Protein AF-A0A356TPD3-F1 (afdb_monomer)

Secondary structure (DSSP, 8-state):
-HHHHHHHHH-S-HHHHHHHHHHHHHHHHHHHHTTTTSSGGGSPPTTHHHHHHHHHHHHHTSSS------HHHHHHHHHHHHHHHHTT-HHHHHHHHH-TTS-HHHHHHHHHHHHHHHHHHHHHTTS--

pLDDT: mean 84.89, std 12.11, range [31.95, 96.0]

Sequence (129 aa):
ASLGRLSRTFGRSAAVSELEAEIESALGRFVEAEQLGRDPRHAPAEGEVTLASRYLAAELMREALRFTTSAEAVELKDALWHDLEKKNARRLLEDELKSADVDLVDRLSLARAWIEAFLSRGSDSMAGP

Radius of gyration: 18.64 Å; Cα contacts (8 Å, |Δi|>4): 61; chains: 1; bounding box: 34×33×55 Å

Structure (mmCIF, N/CA/C/O backbone):
data_AF-A0A356TPD3-F1
#
_entry.id   AF-A0A356TPD3-F1
#
loop_
_atom_site.group_PDB
_atom_site.id
_atom_site.type_symbol
_atom_site.label_atom_id
_atom_site.label_alt_id
_atom_site.label_comp_id
_atom_site.label_asym_id
_atom_site.label_entity_id
_atom_site.label_seq_id
_atom_site.pdbx_PDB_ins_code
_atom_site.Cartn_x
_atom_site.Cartn_y
_atom_site.Cartn_z
_atom_site.occupancy
_atom_site.B_iso_or_equiv
_atom_site.auth_seq_id
_atom_site.auth_comp_id
_atom_site.auth_asym_id
_atom_site.auth_atom_id
_atom_site.pdbx_PDB_model_num
ATOM 1 N N . ALA A 1 1 ? -2.127 -10.978 12.226 1.00 55.50 1 ALA A N 1
ATOM 2 C CA . ALA A 1 1 ? -2.567 -12.373 12.490 1.00 55.50 1 ALA A CA 1
ATOM 3 C C . ALA A 1 1 ? -3.519 -12.520 13.692 1.00 55.50 1 ALA A C 1
ATOM 5 O O . ALA A 1 1 ? -4.554 -13.159 13.535 1.00 55.50 1 ALA A O 1
ATOM 6 N N . SER A 1 2 ? -3.226 -11.962 14.880 1.00 74.12 2 SER A N 1
ATOM 7 C CA . SER A 1 2 ? -4.117 -12.108 16.054 1.00 74.12 2 SER A CA 1
ATOM 8 C C . SER A 1 2 ? -5.411 -11.292 15.943 1.00 74.12 2 SER A C 1
ATOM 10 O O . SER A 1 2 ? -6.478 -11.851 16.165 1.00 74.12 2 SER A O 1
ATOM 12 N N . LEU A 1 3 ? -5.337 -10.023 15.519 1.00 79.25 3 LEU A N 1
ATOM 13 C CA . LEU A 1 3 ? -6.503 -9.132 15.387 1.00 79.25 3 LEU A CA 1
ATOM 14 C C . LEU A 1 3 ? -7.556 -9.660 14.408 1.00 79.25 3 LEU A C 1
ATOM 16 O O . LEU A 1 3 ? -8.740 -9.670 14.724 1.00 79.25 3 LEU A O 1
ATOM 20 N N . GLY A 1 4 ? -7.130 -10.193 13.261 1.00 81.94 4 GLY A N 1
ATOM 21 C CA . GLY A 1 4 ? -8.053 -10.793 12.298 1.00 81.94 4 GLY A CA 1
ATOM 22 C C . GLY A 1 4 ? -8.760 -12.043 12.820 1.00 81.94 4 GLY A C 1
ATOM 23 O O . GLY A 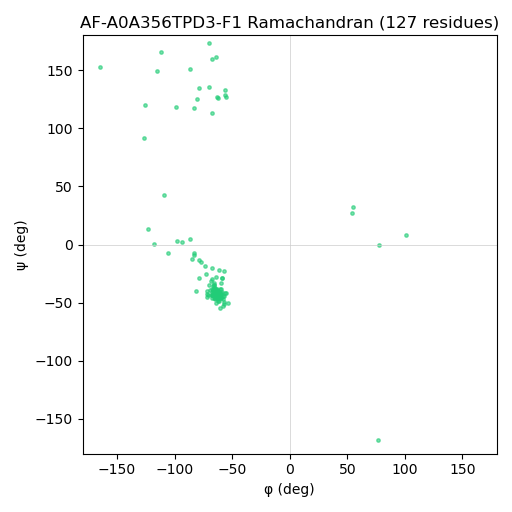1 4 ? -9.947 -12.225 12.563 1.00 81.94 4 GLY A O 1
ATOM 24 N N . ARG A 1 5 ? -8.067 -12.891 13.592 1.00 81.06 5 ARG A N 1
ATOM 25 C CA . ARG A 1 5 ? -8.702 -14.035 14.269 1.00 81.06 5 ARG A CA 1
ATOM 26 C C . ARG A 1 5 ? -9.644 -13.575 15.381 1.00 81.06 5 ARG A C 1
ATOM 28 O O . ARG A 1 5 ? -10.758 -14.072 15.453 1.00 81.06 5 ARG A O 1
ATOM 35 N N . LEU A 1 6 ? -9.228 -12.597 16.185 1.00 81.56 6 LEU A N 1
ATOM 36 C CA . LEU A 1 6 ? -10.037 -12.008 17.254 1.00 81.56 6 LEU A CA 1
ATOM 37 C C . LEU A 1 6 ? -11.348 -11.424 16.706 1.00 81.56 6 LEU A C 1
ATOM 39 O O . LEU A 1 6 ? -12.416 -11.732 17.226 1.00 81.56 6 LEU A O 1
ATOM 43 N N . SER A 1 7 ? -11.263 -10.653 15.619 1.00 84.50 7 SER A N 1
ATOM 44 C CA . SER A 1 7 ? -12.414 -10.034 14.957 1.00 84.50 7 SER A CA 1
ATOM 45 C C . SER A 1 7 ? -13.381 -11.071 14.372 1.00 84.50 7 SER A C 1
ATOM 47 O O . SER A 1 7 ? -14.594 -10.938 14.506 1.00 84.50 7 SER A O 1
ATOM 49 N N . ARG A 1 8 ? -12.870 -12.170 13.794 1.00 82.38 8 ARG A N 1
ATOM 50 C CA . ARG A 1 8 ? -13.720 -13.277 13.314 1.00 82.38 8 ARG A CA 1
ATOM 51 C C . ARG A 1 8 ? -14.451 -14.006 14.442 1.00 82.38 8 ARG A C 1
ATOM 53 O O . ARG A 1 8 ? -15.574 -14.449 14.231 1.00 82.38 8 ARG A O 1
ATOM 60 N N . THR A 1 9 ? -13.824 -14.143 15.608 1.00 83.06 9 THR A N 1
ATOM 61 C CA . THR A 1 9 ? -14.402 -14.879 16.743 1.00 83.06 9 THR A CA 1
ATOM 62 C C . THR A 1 9 ? -15.395 -14.041 17.548 1.00 83.06 9 THR A C 1
ATOM 64 O O . THR A 1 9 ? -16.419 -14.566 17.973 1.00 83.06 9 THR A O 1
ATOM 67 N N . PHE A 1 10 ? -15.111 -12.755 17.768 1.00 84.00 10 PHE A N 1
ATOM 68 C CA . PHE A 1 10 ? -15.876 -11.903 18.691 1.00 84.00 10 PHE A CA 1
ATOM 69 C C . PHE A 1 10 ? -16.558 -10.704 18.019 1.00 84.00 10 PHE A C 1
ATOM 71 O O . PHE A 1 10 ? -17.224 -9.919 18.691 1.00 84.00 10 PHE A O 1
ATOM 78 N N . GLY A 1 11 ? -16.412 -10.555 16.702 1.00 82.31 11 GLY A N 1
ATOM 79 C CA . GLY A 1 11 ? -16.857 -9.372 15.978 1.00 82.31 11 GLY A CA 1
ATOM 80 C C . GLY A 1 11 ? -15.915 -8.180 16.163 1.00 82.31 11 GLY A C 1
ATOM 81 O O . GLY A 1 11 ? -14.788 -8.297 16.650 1.00 82.31 11 GLY A O 1
ATOM 82 N N . ARG A 1 12 ? -16.381 -7.003 15.740 1.00 81.31 12 ARG A N 1
ATOM 83 C CA . ARG A 1 12 ? -15.602 -5.759 15.775 1.00 81.31 12 ARG A CA 1
ATOM 84 C C . ARG A 1 12 ? -15.232 -5.390 17.218 1.00 81.31 12 ARG A C 1
ATOM 86 O O . ARG A 1 12 ? -16.109 -5.258 18.066 1.00 81.31 12 ARG A O 1
ATOM 93 N N . SER A 1 13 ? -13.941 -5.184 17.475 1.00 87.44 13 SER A N 1
ATOM 94 C CA . SER A 1 13 ? -13.402 -4.801 18.786 1.00 87.44 13 SER A CA 1
ATOM 95 C C . SER A 1 13 ? -12.849 -3.372 18.783 1.00 87.44 13 SER A C 1
ATOM 97 O O . SER A 1 13 ? -12.615 -2.793 17.722 1.00 87.44 13 SER A O 1
ATOM 99 N N . ALA A 1 14 ? -12.600 -2.809 19.972 1.00 88.75 14 ALA A N 1
ATOM 100 C CA . ALA A 1 14 ? -11.963 -1.495 20.117 1.00 88.75 14 ALA A CA 1
ATOM 101 C C . ALA A 1 14 ? -10.609 -1.426 19.389 1.00 88.75 14 ALA A C 1
ATOM 103 O O . ALA A 1 14 ? -10.367 -0.481 18.650 1.00 88.75 14 ALA A O 1
ATOM 104 N N . ALA A 1 15 ? -9.802 -2.486 19.479 1.00 88.38 15 ALA A N 1
ATOM 105 C CA . ALA A 1 15 ? -8.510 -2.569 18.802 1.00 88.38 15 ALA A CA 1
ATOM 106 C C . ALA A 1 15 ? -8.617 -2.548 17.261 1.00 88.38 15 ALA A C 1
ATOM 108 O O . ALA A 1 15 ? -7.701 -2.092 16.585 1.00 88.38 15 ALA A O 1
ATOM 109 N N . VAL A 1 16 ? -9.732 -3.023 16.685 1.00 89.12 16 VAL A N 1
ATOM 110 C CA . VAL A 1 16 ? -9.986 -2.883 15.238 1.00 89.12 16 VAL A CA 1
ATOM 111 C C . VAL A 1 16 ? -10.307 -1.431 14.893 1.00 89.12 16 VAL A C 1
ATOM 113 O O . VAL A 1 16 ? -9.790 -0.924 13.906 1.00 89.12 16 VAL A O 1
ATOM 116 N N . SER A 1 17 ? -11.118 -0.749 15.706 1.00 90.50 17 SER A N 1
ATOM 117 C CA . SER A 1 17 ? -11.411 0.676 15.500 1.00 90.50 17 SER A CA 1
ATOM 118 C C . SER A 1 17 ? -10.164 1.556 15.664 1.00 90.50 17 SER A C 1
ATOM 120 O O . SER A 1 17 ? -9.995 2.501 14.904 1.00 90.50 17 SER A O 1
ATOM 122 N N . GLU A 1 18 ? -9.282 1.240 16.616 1.00 92.44 18 GLU A N 1
ATOM 123 C CA . GLU A 1 18 ? -7.997 1.932 16.795 1.00 92.44 18 GLU A CA 1
ATOM 124 C C . GLU A 1 18 ? -7.088 1.753 15.574 1.00 92.44 18 GLU A C 1
ATOM 126 O O . GLU A 1 18 ? -6.558 2.736 15.063 1.00 92.44 18 GLU A O 1
ATOM 131 N N . LEU A 1 19 ? -6.979 0.525 15.052 1.00 90.38 19 LEU A N 1
ATOM 132 C CA . LEU A 1 19 ? -6.224 0.249 13.828 1.00 90.38 19 LEU A CA 1
ATOM 133 C C . LEU A 1 19 ? -6.802 0.994 12.613 1.00 90.38 19 LEU A C 1
ATOM 135 O O . LEU A 1 19 ? -6.052 1.562 11.827 1.00 90.38 19 LEU A O 1
ATOM 139 N N . GLU A 1 20 ? -8.128 1.001 12.448 1.00 93.38 20 GLU A N 1
ATOM 140 C CA . GLU A 1 20 ? -8.789 1.750 11.371 1.00 93.38 20 GLU A CA 1
ATOM 141 C C . GLU A 1 20 ? -8.481 3.254 11.461 1.00 93.38 20 GLU A C 1
ATOM 143 O O . GLU A 1 20 ? -8.173 3.8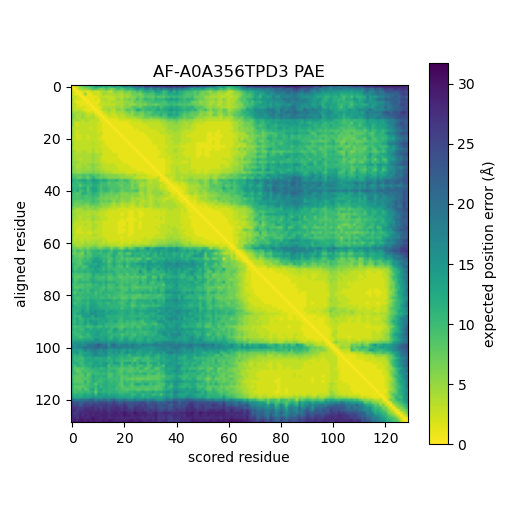64 10.439 1.00 93.38 20 GLU A O 1
ATOM 148 N N . ALA A 1 21 ? -8.496 3.836 12.665 1.00 94.38 21 ALA A N 1
ATOM 149 C CA . ALA A 1 21 ? -8.190 5.252 12.883 1.00 94.38 21 ALA A CA 1
ATOM 150 C C . ALA A 1 21 ? -6.707 5.589 12.639 1.00 94.38 21 ALA A C 1
ATOM 152 O O . ALA A 1 21 ? -6.392 6.627 12.052 1.00 94.38 21 ALA A O 1
ATOM 153 N N . GLU A 1 22 ? -5.786 4.713 13.052 1.00 95.44 22 GLU A N 1
ATOM 154 C CA . GLU A 1 22 ? -4.356 4.862 12.762 1.00 95.44 22 GLU A CA 1
ATOM 155 C C . GLU A 1 22 ? -4.100 4.845 11.249 1.00 95.44 22 GLU A C 1
ATOM 157 O O . GLU A 1 22 ? -3.399 5.713 10.718 1.00 95.44 22 GLU A O 1
ATOM 162 N N . ILE A 1 23 ? -4.727 3.899 10.545 1.00 95.44 23 ILE A N 1
ATOM 163 C CA . ILE A 1 23 ? -4.639 3.790 9.089 1.00 95.44 23 ILE A CA 1
ATOM 164 C C . ILE A 1 23 ? -5.267 5.006 8.408 1.00 95.44 23 ILE A C 1
ATOM 166 O O . ILE A 1 23 ? -4.688 5.520 7.458 1.00 95.44 23 ILE A O 1
ATOM 170 N N . GLU A 1 24 ? -6.422 5.483 8.868 1.00 95.69 24 GLU A N 1
ATOM 171 C CA . GLU A 1 24 ? -7.077 6.671 8.313 1.00 95.69 24 GLU A CA 1
ATOM 172 C C . GLU A 1 24 ? -6.182 7.910 8.420 1.00 95.69 24 GLU A C 1
ATOM 174 O O . GLU A 1 24 ? -5.990 8.619 7.434 1.00 95.69 24 GLU A O 1
ATOM 179 N N . SER A 1 25 ? -5.549 8.115 9.578 1.00 95.75 25 SER A N 1
ATOM 180 C CA . SER A 1 25 ? -4.573 9.190 9.788 1.00 95.75 25 SER A CA 1
ATOM 181 C C . SER A 1 25 ? -3.343 9.050 8.881 1.00 95.75 25 SER A C 1
ATOM 183 O O . SER A 1 25 ? -2.856 10.029 8.307 1.00 95.75 25 SER A O 1
ATOM 185 N N . ALA A 1 26 ? -2.826 7.830 8.709 1.00 94.44 26 ALA A N 1
ATOM 186 C CA . ALA A 1 26 ? -1.713 7.569 7.800 1.00 94.44 26 ALA A CA 1
ATOM 187 C C . ALA A 1 26 ? -2.094 7.799 6.325 1.00 94.44 26 ALA A C 1
ATOM 189 O O . ALA A 1 26 ? -1.333 8.437 5.597 1.00 94.44 26 ALA A O 1
ATOM 190 N N . LEU A 1 27 ? -3.273 7.339 5.900 1.00 92.06 27 LEU A N 1
ATOM 191 C CA . LEU A 1 27 ? -3.789 7.525 4.543 1.00 92.06 27 LEU A CA 1
ATOM 192 C C . LEU A 1 27 ? -4.066 8.996 4.236 1.00 92.06 27 LEU A C 1
ATOM 194 O O . LEU A 1 27 ? -3.709 9.446 3.154 1.00 92.06 27 LEU A O 1
ATOM 198 N N . GLY A 1 28 ? -4.630 9.755 5.179 1.00 92.06 28 GLY A N 1
ATOM 199 C CA . GLY A 1 28 ? -4.826 11.198 5.018 1.00 92.06 28 GLY A CA 1
ATOM 200 C C . GLY A 1 28 ? -3.507 11.921 4.740 1.00 92.06 28 GLY A C 1
ATOM 201 O O . GLY A 1 28 ? -3.382 12.620 3.737 1.00 92.06 28 GLY A O 1
ATOM 202 N N . ARG A 1 29 ? -2.475 11.651 5.552 1.00 93.12 29 ARG A N 1
ATOM 203 C CA . ARG A 1 29 ? -1.126 12.205 5.330 1.00 93.12 29 ARG A CA 1
ATOM 204 C C . ARG A 1 29 ? -0.523 11.782 3.991 1.00 93.12 29 ARG A C 1
ATOM 206 O O . ARG A 1 29 ? 0.152 12.581 3.351 1.00 93.12 29 ARG A O 1
ATOM 213 N N . PHE A 1 30 ? -0.747 10.539 3.566 1.00 89.56 30 PHE A N 1
ATOM 214 C CA . PHE A 1 30 ? -0.269 10.040 2.276 1.00 89.56 30 PHE A CA 1
ATOM 215 C C . PHE A 1 30 ? -0.945 10.748 1.093 1.00 89.56 30 PHE A C 1
ATOM 217 O O . PHE A 1 30 ? -0.258 11.190 0.176 1.00 89.56 30 PHE A O 1
ATOM 224 N N . VAL A 1 31 ? -2.272 10.900 1.135 1.00 88.94 31 VAL A N 1
ATOM 225 C CA . VAL A 1 31 ? -3.054 11.619 0.116 1.00 88.94 31 VAL A CA 1
ATOM 226 C C . VAL A 1 31 ? -2.552 13.054 -0.039 1.00 88.94 31 VAL A C 1
ATOM 228 O O . VAL A 1 31 ? -2.340 13.509 -1.163 1.00 88.94 31 VAL A O 1
ATOM 231 N N . GLU A 1 32 ? -2.292 13.741 1.074 1.00 88.69 32 GLU A N 1
ATOM 232 C CA . GLU A 1 32 ? -1.721 15.091 1.074 1.00 88.69 32 GLU A CA 1
ATOM 233 C C . GLU A 1 32 ? -0.302 15.124 0.488 1.00 88.69 32 GLU A C 1
ATOM 235 O O . GLU A 1 32 ? -0.018 15.929 -0.402 1.00 88.69 32 GLU A O 1
ATOM 240 N N . ALA A 1 33 ? 0.586 14.242 0.959 1.00 87.88 33 ALA A N 1
ATOM 241 C CA . ALA A 1 33 ? 1.992 14.216 0.556 1.00 87.88 33 ALA A CA 1
ATOM 242 C C . ALA A 1 33 ? 2.174 13.91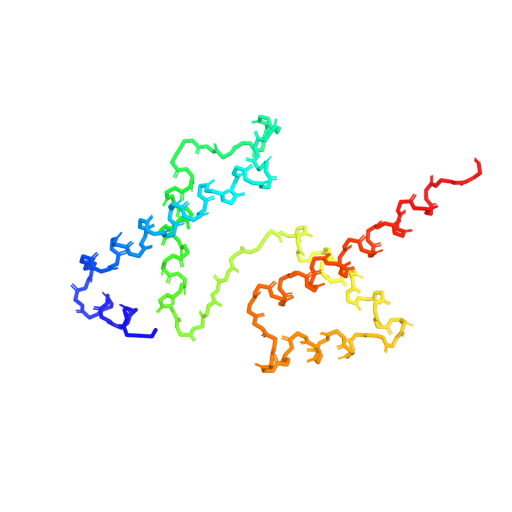3 -0.941 1.00 87.88 33 ALA A C 1
ATOM 244 O O . ALA A 1 33 ? 2.955 14.583 -1.618 1.00 87.88 33 ALA A O 1
ATOM 245 N N . GLU A 1 34 ? 1.418 12.950 -1.470 1.00 85.12 34 GLU A N 1
ATOM 246 C CA . GLU A 1 34 ? 1.450 12.574 -2.889 1.00 85.12 34 GLU A CA 1
ATOM 247 C C . GLU A 1 34 ? 0.508 13.434 -3.753 1.00 85.12 34 GLU A C 1
ATOM 249 O O . GLU A 1 34 ? 0.383 13.203 -4.955 1.00 85.12 34 GLU A O 1
ATOM 254 N N . GLN A 1 35 ? -0.139 14.453 -3.169 1.00 85.88 35 GLN A N 1
ATOM 255 C CA . GLN A 1 35 ? -1.048 15.379 -3.858 1.00 85.88 35 GLN A CA 1
ATOM 256 C C . GLN A 1 35 ? -2.187 14.659 -4.607 1.00 85.88 35 GLN A C 1
ATOM 258 O O . GLN A 1 35 ? -2.660 15.127 -5.653 1.00 85.88 35 GLN A O 1
ATOM 263 N N . LEU A 1 36 ? -2.640 13.523 -4.070 1.00 80.00 36 LEU A N 1
ATOM 264 C CA . LEU A 1 36 ? -3.751 12.754 -4.621 1.00 80.00 36 LEU A CA 1
ATOM 265 C C . LEU A 1 36 ? -5.030 13.582 -4.457 1.00 80.00 36 LEU A C 1
ATOM 267 O O . LEU A 1 36 ? -5.465 13.875 -3.349 1.00 80.00 36 LEU A O 1
ATOM 271 N N . GLY A 1 37 ? -5.599 14.022 -5.578 1.00 74.50 37 GLY A N 1
ATOM 272 C CA . GLY A 1 37 ? -6.752 14.923 -5.595 1.00 74.50 37 GLY A CA 1
ATOM 273 C C . GLY A 1 37 ? -6.467 16.393 -5.871 1.00 74.50 37 GLY A C 1
ATOM 274 O O . GLY A 1 37 ? -7.382 17.213 -5.830 1.00 74.50 37 GLY A O 1
ATOM 275 N N . ARG A 1 38 ? -5.226 16.740 -6.237 1.00 78.31 38 ARG A N 1
ATOM 276 C CA . ARG A 1 38 ? -4.918 18.060 -6.809 1.00 78.31 38 ARG A CA 1
ATOM 277 C C . ARG A 1 38 ? -5.696 18.333 -8.100 1.00 78.31 38 ARG A C 1
ATOM 279 O O . ARG A 1 38 ? -6.042 19.478 -8.377 1.00 78.31 38 ARG A O 1
ATOM 286 N N . ASP A 1 39 ? -5.958 17.291 -8.889 1.00 81.31 39 ASP A N 1
ATOM 287 C CA . ASP A 1 39 ? -6.954 17.342 -9.956 1.00 81.31 39 ASP A CA 1
ATOM 288 C C . ASP A 1 39 ? -8.338 17.071 -9.344 1.00 81.31 39 ASP A C 1
ATOM 290 O O . ASP A 1 39 ? -8.555 15.961 -8.855 1.00 81.31 39 ASP A O 1
ATOM 294 N N . PRO A 1 40 ? -9.286 18.025 -9.399 1.00 78.06 40 PRO A N 1
ATOM 295 C CA . PRO A 1 40 ? -10.625 17.851 -8.840 1.00 78.06 40 PRO A CA 1
ATOM 296 C C . PRO A 1 40 ? -11.386 16.644 -9.404 1.00 78.06 40 PRO A C 1
ATOM 298 O O . PRO A 1 40 ? -12.300 16.144 -8.760 1.00 78.06 40 PRO A O 1
ATOM 301 N N . ARG A 1 41 ? -11.019 16.164 -10.600 1.00 79.00 41 ARG A N 1
ATOM 302 C CA . ARG A 1 41 ? -11.612 14.966 -11.224 1.00 79.00 41 ARG A CA 1
ATOM 303 C C . ARG A 1 41 ? -11.154 13.661 -10.573 1.00 79.00 41 ARG A C 1
ATOM 305 O O . ARG A 1 41 ? -11.790 12.634 -10.773 1.00 79.00 41 ARG A O 1
ATOM 312 N N . HIS A 1 42 ? -10.051 13.713 -9.834 1.00 74.12 42 HIS A N 1
ATOM 313 C CA . HIS A 1 42 ? -9.414 12.581 -9.164 1.00 74.12 42 HIS A CA 1
ATOM 314 C C . HIS A 1 42 ? -9.288 12.823 -7.653 1.00 74.12 42 HIS A C 1
ATOM 316 O O . HIS A 1 42 ? -8.525 12.135 -6.976 1.00 74.12 42 HIS A O 1
ATOM 322 N N . ALA A 1 43 ? -9.986 13.836 -7.129 1.00 79.69 43 ALA A N 1
ATOM 323 C CA . ALA A 1 43 ? -10.041 14.098 -5.704 1.00 79.69 43 ALA A CA 1
ATOM 324 C C . ALA A 1 43 ? -10.844 13.005 -5.001 1.00 79.69 43 ALA A C 1
ATOM 326 O O . ALA A 1 43 ? -11.917 12.654 -5.499 1.00 79.69 43 ALA A O 1
ATOM 327 N N . PRO A 1 44 ? -10.353 12.486 -3.860 1.00 80.88 44 PRO A N 1
ATOM 328 C CA . PRO A 1 44 ? -11.129 11.552 -3.069 1.00 80.88 44 PRO A CA 1
ATOM 329 C C . PRO A 1 44 ? -12.472 12.179 -2.702 1.00 80.88 44 PRO A C 1
ATOM 331 O O . PRO A 1 44 ? -12.532 13.329 -2.252 1.00 80.88 44 PRO A O 1
ATOM 334 N N . ALA A 1 45 ? -13.549 11.428 -2.889 1.00 86.56 45 ALA A N 1
ATOM 335 C CA . ALA A 1 45 ? -14.868 11.837 -2.445 1.00 86.56 45 ALA A CA 1
ATOM 336 C C . ALA A 1 45 ? -14.915 11.948 -0.911 1.00 86.56 45 ALA A C 1
ATOM 338 O O . ALA A 1 45 ? -14.097 11.377 -0.181 1.00 86.56 45 ALA A O 1
ATOM 339 N N . GLU A 1 46 ? -15.914 12.668 -0.401 1.00 85.44 46 GLU A N 1
ATOM 340 C CA . GLU A 1 46 ? -16.146 12.753 1.039 1.00 85.44 46 GLU A CA 1
ATOM 341 C C . GLU A 1 46 ? -16.308 11.345 1.643 1.00 85.44 46 GLU A C 1
ATOM 343 O O . GLU A 1 46 ? -17.097 10.528 1.166 1.00 85.44 46 GLU A O 1
ATOM 348 N N . GLY A 1 47 ? -15.524 11.045 2.682 1.00 87.81 47 GLY A N 1
ATOM 349 C CA . GLY A 1 47 ? -15.519 9.738 3.347 1.00 87.81 47 GLY A CA 1
ATOM 350 C C . GLY A 1 47 ? -14.772 8.620 2.606 1.00 87.81 47 GLY A C 1
ATOM 351 O O . GLY A 1 47 ? -14.693 7.507 3.127 1.00 87.81 47 GLY A O 1
ATOM 352 N N . GLU A 1 48 ? -14.183 8.877 1.434 1.00 90.31 48 GLU A N 1
ATOM 353 C CA . GLU A 1 48 ? -13.439 7.857 0.683 1.00 90.31 48 GLU A CA 1
ATOM 354 C C . GLU A 1 48 ? -12.194 7.380 1.441 1.00 90.31 48 GLU A C 1
ATOM 356 O O . GLU A 1 48 ? -11.934 6.181 1.503 1.00 90.31 48 GLU A O 1
ATOM 361 N N . VAL A 1 49 ? -11.483 8.289 2.117 1.00 91.56 49 VAL A N 1
ATOM 362 C CA . VAL A 1 49 ? -10.332 7.944 2.972 1.00 91.56 49 VAL A CA 1
ATOM 363 C C . VAL A 1 49 ? -10.756 7.036 4.133 1.00 91.56 49 VAL A C 1
ATOM 365 O O . VAL A 1 49 ? -10.083 6.046 4.418 1.00 91.56 49 VAL A O 1
ATOM 368 N N . THR A 1 50 ? -11.908 7.306 4.752 1.00 93.31 50 THR A N 1
ATOM 369 C CA . THR A 1 50 ? -12.486 6.471 5.817 1.00 93.31 50 THR A CA 1
ATOM 370 C C . THR A 1 50 ? -12.902 5.090 5.298 1.00 93.31 50 THR A C 1
ATOM 372 O O . THR A 1 50 ? -12.744 4.075 5.974 1.00 93.31 50 THR A O 1
ATOM 375 N N . LEU A 1 51 ? -13.451 5.003 4.084 1.00 92.50 51 LEU A N 1
ATOM 376 C CA . LEU A 1 51 ? -13.777 3.714 3.466 1.00 92.50 51 LEU A CA 1
ATOM 377 C C . LEU A 1 51 ? -12.508 2.925 3.123 1.00 92.50 51 LEU A C 1
ATOM 379 O O . LEU A 1 51 ? -12.434 1.727 3.411 1.00 92.50 51 LEU A O 1
ATOM 383 N N . ALA A 1 52 ? -11.500 3.600 2.571 1.00 91.56 52 ALA A N 1
ATOM 384 C CA . ALA A 1 52 ? -10.207 3.016 2.243 1.00 91.56 52 ALA A CA 1
ATOM 385 C C . ALA A 1 52 ? -9.470 2.515 3.495 1.00 91.56 52 ALA A C 1
ATOM 387 O O . ALA A 1 52 ? -8.902 1.423 3.462 1.00 91.56 52 ALA A O 1
ATOM 388 N N . SER A 1 53 ? -9.528 3.244 4.616 1.00 93.44 53 SER A N 1
ATOM 389 C CA . SER A 1 53 ? -8.889 2.829 5.872 1.00 93.44 53 SER A CA 1
ATOM 390 C C . SER A 1 53 ? -9.515 1.562 6.447 1.00 93.44 53 SER A C 1
ATOM 392 O O . SER A 1 53 ? -8.803 0.625 6.814 1.00 93.44 53 SER A O 1
ATOM 394 N N . ARG A 1 54 ? -10.849 1.478 6.441 1.00 92.06 54 ARG A N 1
ATOM 395 C CA . ARG A 1 54 ? -11.600 0.287 6.867 1.00 92.06 54 ARG A CA 1
ATOM 396 C C . ARG A 1 54 ? -11.315 -0.912 5.978 1.00 92.06 54 ARG A C 1
ATOM 398 O O . ARG A 1 54 ? -11.127 -2.021 6.480 1.00 92.06 54 ARG A O 1
ATOM 405 N N . TYR A 1 55 ? -11.262 -0.695 4.667 1.00 90.00 55 TYR A N 1
ATOM 406 C CA . TYR A 1 55 ? -10.884 -1.733 3.715 1.00 90.00 55 TYR A CA 1
ATOM 407 C C . TYR A 1 55 ? -9.457 -2.229 3.971 1.00 90.00 55 TYR A C 1
ATOM 409 O O . TYR A 1 55 ? -9.239 -3.433 4.096 1.00 90.00 55 TYR A O 1
ATOM 417 N N . LEU A 1 56 ? -8.497 -1.318 4.131 1.00 90.19 56 LEU A N 1
ATOM 418 C CA . LEU A 1 56 ? -7.104 -1.670 4.381 1.00 90.19 56 LEU A CA 1
ATOM 419 C C . LEU A 1 56 ? -6.935 -2.422 5.708 1.00 90.19 56 LEU A C 1
ATOM 421 O O . LEU A 1 56 ? -6.263 -3.452 5.746 1.00 90.19 56 LEU A O 1
ATOM 425 N N . ALA A 1 57 ? -7.604 -1.980 6.776 1.00 90.44 57 ALA A N 1
ATOM 426 C CA . ALA A 1 57 ? -7.636 -2.701 8.047 1.00 90.44 57 ALA A CA 1
ATOM 427 C C . ALA A 1 57 ? -8.188 -4.126 7.869 1.00 90.44 57 ALA A C 1
ATOM 429 O O . ALA A 1 57 ? -7.612 -5.090 8.382 1.00 90.44 57 ALA A O 1
ATOM 430 N N . ALA A 1 58 ? -9.280 -4.277 7.111 1.00 87.50 58 ALA A N 1
ATOM 431 C CA . ALA A 1 58 ? -9.868 -5.576 6.806 1.00 87.50 58 ALA A CA 1
ATOM 432 C C . ALA A 1 58 ? -8.900 -6.482 6.035 1.00 87.50 58 ALA A C 1
ATOM 434 O O . ALA A 1 58 ? -8.765 -7.657 6.383 1.00 87.50 58 ALA A O 1
ATOM 435 N N . GLU A 1 59 ? -8.188 -5.947 5.045 1.00 86.62 59 GLU A N 1
ATOM 436 C CA . GLU A 1 59 ? -7.202 -6.694 4.265 1.00 86.62 59 GLU A CA 1
ATOM 437 C C . GLU A 1 59 ? -5.995 -7.124 5.106 1.00 86.62 59 GLU A C 1
ATOM 439 O O . GLU A 1 59 ? -5.623 -8.298 5.076 1.00 86.62 59 GLU A O 1
ATOM 444 N N . LEU A 1 60 ? -5.454 -6.240 5.952 1.00 86.94 60 LEU A N 1
ATOM 445 C CA . LEU A 1 60 ? -4.342 -6.545 6.869 1.00 86.94 60 LEU A CA 1
ATOM 446 C C . LEU A 1 60 ? -4.672 -7.641 7.897 1.00 86.94 60 LEU A C 1
ATOM 448 O O . LEU A 1 60 ? -3.786 -8.306 8.444 1.00 86.94 60 LEU A O 1
ATOM 452 N N . MET A 1 61 ? -5.957 -7.860 8.163 1.00 86.56 61 MET A N 1
ATOM 453 C CA . MET A 1 61 ? -6.444 -8.907 9.058 1.00 86.56 61 MET A CA 1
ATOM 454 C C . MET A 1 61 ? -6.571 -10.293 8.393 1.00 86.56 61 MET A C 1
ATOM 456 O O . MET A 1 61 ? -6.834 -11.287 9.090 1.00 86.56 61 MET A O 1
ATOM 460 N N . ARG A 1 62 ? -6.384 -10.404 7.073 1.00 82.50 62 ARG A N 1
ATOM 461 C CA . ARG A 1 62 ? -6.483 -11.669 6.325 1.00 82.50 62 ARG A CA 1
ATOM 462 C C . ARG A 1 62 ? -5.153 -12.425 6.328 1.00 82.50 62 ARG A C 1
ATOM 464 O O . ARG A 1 62 ? -4.083 -11.839 6.406 1.00 82.50 62 ARG A O 1
ATOM 471 N N . GLU A 1 63 ? -5.221 -13.755 6.241 1.00 68.50 63 GLU A N 1
ATOM 472 C CA . GLU A 1 63 ? -4.024 -14.620 6.176 1.00 68.50 63 GLU A CA 1
ATOM 473 C C . GLU A 1 63 ? -3.361 -14.631 4.789 1.00 68.50 63 GLU A C 1
ATOM 475 O O . GLU A 1 63 ? -2.195 -14.986 4.672 1.00 68.50 63 GLU A O 1
ATOM 480 N N . ALA A 1 64 ? -4.065 -14.149 3.762 1.00 74.88 64 ALA A N 1
ATOM 481 C CA . ALA A 1 64 ? -3.459 -13.660 2.531 1.00 74.88 64 ALA A CA 1
ATOM 482 C C . ALA A 1 64 ? -3.970 -12.236 2.291 1.00 74.88 64 ALA A C 1
ATOM 484 O O . ALA A 1 64 ? -5.185 -12.051 2.167 1.00 74.88 64 ALA A O 1
ATOM 485 N N . LEU A 1 65 ? -3.057 -11.261 2.244 1.00 71.81 65 LEU A N 1
ATOM 486 C CA . LEU A 1 65 ? -3.374 -9.878 1.883 1.00 71.81 65 LEU A CA 1
ATOM 487 C C . LEU A 1 65 ? -3.884 -9.853 0.436 1.00 71.81 65 LEU A C 1
ATOM 489 O O . LEU A 1 65 ? -3.223 -10.399 -0.452 1.00 71.81 65 LEU A O 1
ATOM 493 N N . ARG A 1 66 ? -5.056 -9.260 0.186 1.00 69.38 66 ARG A N 1
ATOM 494 C CA . ARG A 1 66 ? -5.640 -9.157 -1.157 1.00 69.38 66 ARG A CA 1
ATOM 495 C C . ARG A 1 66 ? -5.976 -7.706 -1.461 1.00 69.38 66 ARG A C 1
ATOM 497 O O . ARG A 1 66 ? -7.075 -7.232 -1.207 1.00 69.38 66 ARG A O 1
ATOM 504 N N . PHE A 1 67 ? -5.028 -7.011 -2.065 1.00 74.50 67 PHE A N 1
ATOM 505 C CA . PHE A 1 67 ? -5.271 -5.663 -2.556 1.00 74.50 67 PHE A CA 1
ATOM 506 C C . PHE A 1 67 ? -6.024 -5.710 -3.885 1.00 74.50 67 PHE A C 1
ATOM 508 O O . PHE A 1 67 ? -5.674 -6.485 -4.777 1.00 74.50 67 PHE A O 1
ATOM 515 N N . THR A 1 68 ? -7.050 -4.873 -4.015 1.00 78.06 68 THR A N 1
ATOM 516 C CA . THR A 1 68 ? -7.670 -4.588 -5.312 1.00 78.06 68 THR A CA 1
ATOM 517 C C . THR A 1 68 ? -6.807 -3.551 -6.025 1.00 78.06 68 THR A C 1
ATOM 519 O O . THR A 1 68 ? -6.526 -2.497 -5.462 1.00 78.06 68 THR A O 1
ATOM 522 N N . THR A 1 69 ? -6.363 -3.850 -7.242 1.00 81.31 69 THR A N 1
ATOM 523 C CA . THR A 1 69 ? -5.568 -2.942 -8.084 1.00 81.31 69 THR A CA 1
ATOM 524 C C . THR A 1 69 ? -6.363 -2.566 -9.328 1.00 81.31 69 THR A C 1
ATOM 526 O O . THR A 1 69 ? -7.160 -3.376 -9.804 1.00 81.31 69 THR A O 1
ATOM 529 N N . SER A 1 70 ? -6.147 -1.367 -9.873 1.00 87.12 70 SER A N 1
ATOM 530 C CA . SER A 1 70 ? -6.783 -0.973 -11.136 1.00 87.12 70 SER A CA 1
ATOM 531 C C . SER A 1 70 ? -6.239 -1.794 -12.314 1.00 87.12 70 SER A C 1
ATOM 533 O O . SER A 1 70 ? -5.151 -2.375 -12.225 1.00 87.12 70 SER A O 1
ATOM 535 N N . ALA A 1 71 ? -6.991 -1.858 -13.415 1.00 87.44 71 ALA A N 1
ATOM 536 C CA . ALA A 1 71 ? -6.561 -2.572 -14.618 1.00 87.44 71 ALA A CA 1
ATOM 537 C C . ALA A 1 71 ? -5.286 -1.943 -15.208 1.00 87.44 71 ALA A C 1
ATOM 539 O O . ALA A 1 71 ? -4.342 -2.650 -15.548 1.00 87.44 71 ALA A O 1
ATOM 540 N N . GLU A 1 72 ? -5.211 -0.614 -15.205 1.00 87.56 72 GLU A N 1
ATOM 541 C CA . GLU A 1 72 ? -4.082 0.174 -15.703 1.00 87.56 72 GLU A CA 1
ATOM 542 C C . GLU A 1 72 ? -2.802 -0.104 -14.901 1.00 87.56 72 GLU A C 1
ATOM 544 O O . GLU A 1 72 ? -1.712 -0.200 -15.464 1.00 87.56 72 GLU A O 1
ATOM 549 N N . ALA A 1 73 ? -2.919 -0.289 -13.581 1.00 87.62 73 ALA A N 1
ATOM 550 C CA . ALA A 1 73 ? -1.784 -0.655 -12.737 1.00 87.62 73 ALA A CA 1
ATOM 551 C C . ALA A 1 73 ? -1.245 -2.056 -13.079 1.00 87.62 73 ALA A C 1
ATOM 553 O O . ALA A 1 73 ? -0.032 -2.282 -13.058 1.00 87.62 73 ALA A O 1
ATOM 554 N N . VAL A 1 74 ? -2.135 -2.997 -13.414 1.00 90.88 74 VAL A N 1
ATOM 555 C CA . VAL A 1 74 ? -1.748 -4.344 -13.859 1.00 90.88 74 VAL A CA 1
ATOM 556 C C . VAL A 1 74 ? -1.047 -4.278 -15.213 1.00 90.88 74 VAL A C 1
ATOM 558 O O . VAL A 1 74 ? 0.028 -4.863 -15.353 1.00 90.88 74 VAL A O 1
ATOM 561 N N . GLU A 1 75 ? -1.599 -3.522 -16.163 1.00 92.50 75 GLU A N 1
ATOM 562 C CA . GLU A 1 75 ? -1.018 -3.321 -17.495 1.00 92.50 75 GLU A CA 1
ATOM 563 C C . GLU A 1 75 ? 0.377 -2.688 -17.428 1.00 92.50 75 GLU A C 1
ATOM 565 O O . GLU A 1 75 ? 1.312 -3.196 -18.048 1.00 92.50 75 GLU A O 1
ATOM 570 N N . LEU A 1 76 ? 0.554 -1.633 -16.623 1.00 92.06 76 LEU A N 1
ATOM 571 C CA . LEU A 1 76 ? 1.855 -0.990 -16.413 1.00 92.06 76 LEU A CA 1
ATOM 572 C C . LEU A 1 76 ? 2.884 -1.974 -15.841 1.00 92.06 76 LEU A C 1
ATOM 574 O O . LEU A 1 76 ? 4.017 -2.053 -16.322 1.00 92.06 76 LEU A O 1
ATOM 578 N N . LYS A 1 77 ? 2.488 -2.751 -14.830 1.00 93.44 77 LYS A N 1
ATOM 579 C CA . LYS A 1 77 ? 3.343 -3.767 -14.210 1.00 93.44 77 LYS A CA 1
ATOM 580 C C . LYS A 1 77 ? 3.730 -4.857 -15.218 1.00 93.44 77 LYS A C 1
ATOM 582 O O . LYS A 1 77 ? 4.890 -5.264 -15.261 1.00 93.44 77 LYS A O 1
ATOM 587 N N . ASP A 1 78 ? 2.793 -5.328 -16.037 1.00 94.94 78 ASP A N 1
ATOM 588 C CA . ASP A 1 78 ? 3.068 -6.345 -17.059 1.00 94.94 78 ASP A CA 1
ATOM 589 C C . ASP A 1 78 ? 3.978 -5.805 -18.178 1.00 94.94 78 ASP A C 1
ATOM 591 O O . ASP A 1 78 ? 4.896 -6.506 -18.615 1.00 94.94 78 ASP A O 1
ATOM 595 N N . ALA A 1 79 ? 3.799 -4.544 -18.585 1.00 95.00 79 ALA A N 1
ATOM 596 C CA . ALA A 1 79 ? 4.664 -3.873 -19.555 1.00 95.00 79 ALA A CA 1
ATOM 597 C C . ALA A 1 79 ? 6.107 -3.726 -19.044 1.00 95.00 79 ALA A C 1
ATOM 599 O O . ALA A 1 79 ? 7.048 -4.055 -19.774 1.00 95.00 79 ALA A O 1
ATOM 600 N N . LEU A 1 80 ? 6.283 -3.309 -17.783 1.00 95.06 80 LEU A N 1
ATOM 601 C CA . LEU A 1 80 ? 7.591 -3.273 -17.124 1.00 95.06 80 LEU A CA 1
ATOM 602 C C . LEU A 1 80 ? 8.234 -4.663 -17.138 1.00 95.06 80 LEU A C 1
ATOM 604 O O . LEU A 1 80 ? 9.370 -4.817 -17.586 1.00 95.06 80 LEU A O 1
ATOM 608 N N . TRP A 1 81 ? 7.510 -5.696 -16.696 1.00 96.00 81 TRP A N 1
ATOM 609 C CA . TRP A 1 81 ? 8.057 -7.052 -16.658 1.00 96.00 81 TRP A CA 1
ATOM 610 C C . TRP A 1 81 ? 8.482 -7.562 -18.029 1.00 96.00 81 TRP A C 1
ATOM 612 O O . TRP A 1 81 ? 9.514 -8.221 -18.145 1.00 96.00 81 TRP A O 1
ATOM 622 N N . HIS A 1 82 ? 7.711 -7.245 -19.065 1.00 95.38 82 HIS A N 1
ATOM 623 C CA . HIS A 1 82 ? 8.045 -7.617 -20.430 1.00 95.38 82 HIS A CA 1
ATOM 624 C C . HIS A 1 82 ? 9.321 -6.921 -20.937 1.00 95.38 82 HIS A C 1
ATOM 626 O O . HIS A 1 82 ? 10.138 -7.553 -21.608 1.00 95.38 82 HIS A O 1
ATOM 632 N N . ASP A 1 83 ? 9.526 -5.642 -20.610 1.00 94.38 83 ASP A N 1
ATOM 633 C CA . ASP A 1 83 ? 10.761 -4.917 -20.946 1.00 94.38 83 ASP A CA 1
ATOM 634 C C . ASP A 1 83 ? 11.979 -5.468 -20.187 1.00 94.38 83 ASP A C 1
ATOM 636 O O . ASP A 1 83 ? 13.044 -5.668 -20.777 1.00 94.38 83 ASP A O 1
ATOM 640 N N . LEU A 1 84 ? 11.814 -5.793 -18.903 1.00 94.62 84 LEU A N 1
ATOM 641 C CA . LEU A 1 84 ? 12.877 -6.388 -18.091 1.00 94.62 84 LEU A CA 1
ATOM 642 C C . LEU A 1 84 ? 13.264 -7.790 -18.556 1.00 94.62 84 LEU A C 1
ATOM 644 O O . LEU A 1 84 ? 14.447 -8.133 -18.516 1.00 94.62 84 LEU A O 1
ATOM 648 N N . GLU A 1 85 ? 12.305 -8.581 -19.032 1.00 94.88 85 GLU A N 1
ATOM 649 C CA . GLU A 1 85 ? 12.574 -9.900 -19.605 1.00 94.88 85 GLU A CA 1
ATOM 650 C C . GLU A 1 85 ? 13.468 -9.787 -20.846 1.00 94.88 85 GLU A C 1
ATOM 652 O O . GLU A 1 85 ? 14.498 -10.451 -20.935 1.00 94.88 85 GLU A O 1
ATOM 657 N N . LYS A 1 86 ? 13.157 -8.857 -21.761 1.00 93.81 86 LYS A N 1
ATOM 658 C CA . LYS A 1 86 ? 13.990 -8.587 -22.951 1.00 93.81 86 LYS A CA 1
ATOM 659 C C . LYS A 1 86 ? 15.421 -8.181 -22.600 1.00 93.81 86 LYS A C 1
ATOM 661 O O . LYS A 1 86 ? 16.336 -8.408 -23.388 1.00 93.81 86 LYS A O 1
ATOM 666 N N . LYS A 1 87 ? 15.609 -7.561 -21.434 1.00 92.25 87 LYS A N 1
ATOM 667 C CA . LYS A 1 87 ? 16.903 -7.091 -20.925 1.00 92.25 87 LYS A CA 1
ATOM 668 C C . LYS A 1 87 ? 17.601 -8.101 -20.012 1.00 92.25 87 LYS A C 1
ATOM 670 O O . LYS A 1 87 ? 18.670 -7.787 -19.498 1.00 92.25 87 LYS A O 1
ATOM 675 N N . ASN A 1 88 ? 17.025 -9.288 -19.797 1.00 93.19 88 ASN A N 1
ATOM 676 C CA . ASN A 1 88 ? 17.488 -10.279 -18.816 1.00 93.19 88 ASN A CA 1
ATOM 677 C C . ASN A 1 88 ? 17.623 -9.713 -17.384 1.00 93.19 88 ASN A C 1
ATOM 679 O O . ASN A 1 88 ? 18.425 -10.198 -16.590 1.00 93.19 88 ASN A O 1
ATOM 683 N N . ALA A 1 89 ? 16.841 -8.684 -17.048 1.00 93.81 89 ALA A N 1
ATOM 684 C CA . ALA A 1 89 ? 16.904 -7.964 -15.774 1.00 93.81 89 ALA A CA 1
ATOM 685 C C . ALA A 1 89 ? 15.742 -8.306 -14.828 1.00 93.81 89 ALA A C 1
ATOM 687 O O . ALA A 1 89 ? 15.756 -7.907 -13.667 1.00 93.81 89 ALA A O 1
ATOM 688 N N . ARG A 1 90 ? 14.744 -9.075 -15.290 1.00 93.06 90 ARG A N 1
ATOM 689 C CA . ARG A 1 90 ? 13.564 -9.445 -14.490 1.00 93.06 90 ARG A CA 1
ATOM 690 C C . ARG A 1 90 ? 13.945 -10.079 -13.151 1.00 93.06 90 ARG A C 1
ATOM 692 O O . ARG A 1 90 ? 13.439 -9.679 -12.107 1.00 93.06 90 ARG A O 1
ATOM 699 N N . ARG A 1 91 ? 14.831 -11.075 -13.194 1.00 93.06 91 ARG A N 1
ATOM 700 C CA . ARG A 1 91 ? 15.216 -11.850 -12.010 1.00 93.06 91 ARG A CA 1
ATOM 701 C C . ARG A 1 91 ? 15.958 -11.009 -10.973 1.00 93.06 91 ARG A C 1
ATOM 703 O O . ARG A 1 91 ? 15.738 -11.212 -9.790 1.00 93.06 91 ARG A O 1
ATOM 710 N N . LEU A 1 92 ? 16.762 -10.043 -11.422 1.00 92.38 92 LEU A N 1
ATOM 711 C CA . LEU A 1 92 ? 17.466 -9.113 -10.540 1.00 92.38 92 LEU A CA 1
ATOM 712 C C . LEU A 1 92 ? 16.472 -8.339 -9.665 1.00 92.38 92 LEU A C 1
ATOM 714 O O . LEU A 1 92 ? 16.558 -8.402 -8.444 1.00 92.38 92 LEU A O 1
ATOM 718 N N . LEU A 1 93 ? 15.476 -7.700 -10.287 1.00 93.06 93 LEU A N 1
ATOM 719 C CA . LEU A 1 93 ? 14.451 -6.954 -9.556 1.00 93.06 93 LEU A CA 1
ATOM 720 C C . LEU A 1 93 ? 13.601 -7.866 -8.656 1.00 93.06 93 LEU A C 1
ATOM 722 O O . LEU A 1 93 ? 13.282 -7.503 -7.527 1.00 93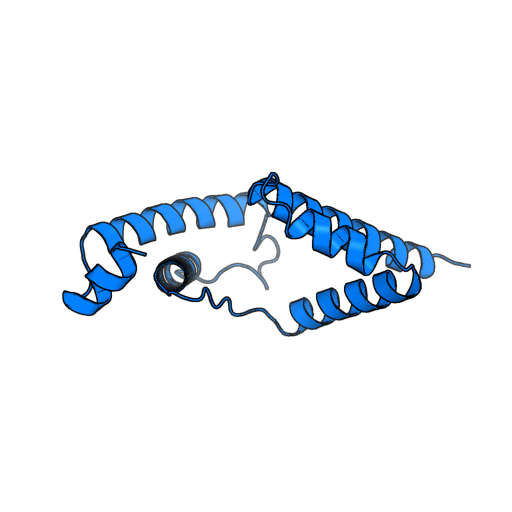.06 93 LEU A O 1
ATOM 726 N N . GLU A 1 94 ? 13.220 -9.057 -9.131 1.00 93.69 94 GLU A N 1
ATOM 727 C CA . GLU A 1 94 ? 12.458 -9.998 -8.302 1.00 93.69 94 GLU A CA 1
ATOM 728 C C . GLU A 1 94 ? 13.226 -10.442 -7.050 1.00 93.69 94 GLU A C 1
ATOM 730 O O . GLU A 1 94 ? 12.619 -10.564 -5.983 1.00 93.69 94 GLU A O 1
ATOM 735 N N . ASP A 1 95 ? 14.527 -10.700 -7.176 1.00 92.94 95 ASP A N 1
ATOM 736 C CA . ASP A 1 95 ? 15.369 -11.143 -6.067 1.00 92.94 95 ASP A CA 1
ATOM 737 C C . ASP A 1 95 ? 15.613 -9.991 -5.074 1.00 92.94 95 ASP A C 1
ATOM 739 O O . ASP A 1 95 ? 15.499 -10.198 -3.864 1.00 92.94 95 ASP A O 1
ATOM 743 N N . GLU A 1 96 ? 15.825 -8.763 -5.561 1.00 89.94 96 GLU A N 1
ATOM 744 C CA . GLU A 1 96 ? 15.922 -7.563 -4.716 1.00 89.94 96 GLU A CA 1
ATOM 745 C C . GLU A 1 96 ? 14.628 -7.309 -3.922 1.00 89.94 96 GLU A C 1
ATOM 747 O O . GLU A 1 96 ? 14.677 -7.099 -2.711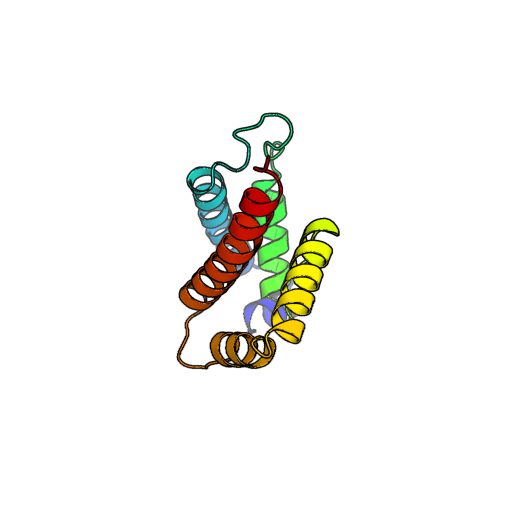 1.00 89.94 96 GLU A O 1
ATOM 752 N N . LEU A 1 97 ? 13.452 -7.416 -4.557 1.00 90.19 97 LEU A N 1
ATOM 753 C CA . LEU A 1 97 ? 12.154 -7.223 -3.889 1.00 90.19 97 LEU A CA 1
ATOM 754 C C . LEU A 1 97 ? 11.826 -8.319 -2.864 1.00 90.19 97 LEU A C 1
ATOM 756 O O . LEU A 1 97 ? 11.095 -8.072 -1.899 1.00 90.19 97 LEU A O 1
ATOM 760 N N . LYS A 1 98 ? 12.318 -9.544 -3.082 1.00 88.44 98 LYS A N 1
ATOM 761 C CA . LYS A 1 98 ? 12.119 -10.684 -2.170 1.00 88.44 98 LYS A CA 1
ATOM 762 C C . LYS A 1 98 ? 13.142 -10.717 -1.035 1.00 88.44 98 LYS A C 1
ATOM 764 O O . LYS A 1 98 ? 12.938 -11.481 -0.089 1.00 88.44 98 LYS A O 1
ATOM 769 N N . SER A 1 99 ? 14.208 -9.922 -1.114 1.00 89.62 99 SER A N 1
ATOM 770 C CA . SER A 1 99 ? 15.271 -9.907 -0.114 1.00 89.62 99 SER A CA 1
ATOM 771 C C . SER A 1 99 ? 14.719 -9.616 1.283 1.00 89.62 99 SER A C 1
ATOM 773 O O . SER A 1 99 ? 13.976 -8.655 1.502 1.00 89.62 99 SER A O 1
ATOM 775 N N . ALA A 1 100 ? 15.075 -10.474 2.240 1.00 72.00 100 ALA A N 1
ATOM 776 C CA . ALA A 1 100 ? 14.649 -10.353 3.631 1.00 72.00 100 ALA A CA 1
ATOM 777 C C . ALA A 1 100 ? 15.250 -9.121 4.330 1.00 72.00 100 ALA A C 1
ATOM 779 O O . ALA A 1 100 ? 14.678 -8.658 5.313 1.00 72.00 100 ALA A O 1
ATOM 780 N N . ASP A 1 101 ? 16.350 -8.586 3.794 1.00 79.25 101 ASP A N 1
ATOM 781 C CA . ASP A 1 101 ? 17.065 -7.430 4.343 1.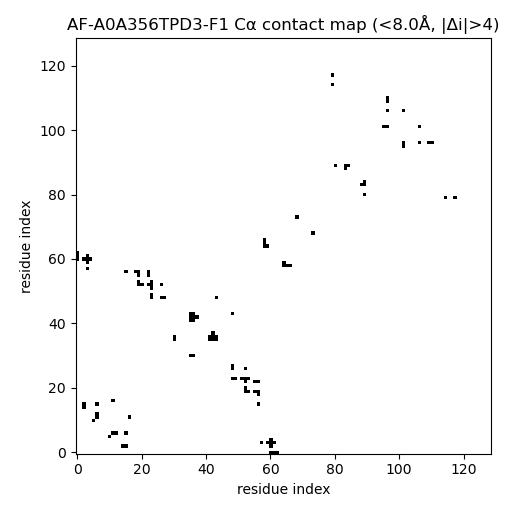00 79.25 101 ASP A CA 1
ATOM 782 C C . ASP A 1 101 ? 16.456 -6.085 3.916 1.00 79.25 101 ASP A C 1
ATOM 784 O O . ASP A 1 101 ? 16.850 -5.042 4.429 1.00 79.25 101 ASP A O 1
ATOM 788 N N . VAL A 1 102 ? 15.498 -6.095 2.983 1.00 75.06 102 VAL A N 1
ATOM 789 C CA . VAL A 1 102 ? 14.838 -4.885 2.481 1.00 75.06 102 VAL A CA 1
ATOM 790 C C . VAL A 1 102 ? 13.499 -4.730 3.190 1.00 75.06 102 VAL A C 1
ATOM 792 O O . VAL A 1 102 ? 12.621 -5.594 3.060 1.00 75.06 102 VAL A O 1
ATOM 795 N N . ASP A 1 103 ? 13.338 -3.634 3.931 1.00 85.88 103 ASP A N 1
ATOM 796 C CA . ASP A 1 103 ? 12.081 -3.323 4.602 1.00 85.88 103 ASP A CA 1
ATOM 797 C C . ASP A 1 103 ? 10.976 -2.925 3.600 1.00 85.88 103 ASP A C 1
ATOM 799 O O . ASP A 1 103 ? 11.182 -2.836 2.388 1.00 85.88 103 ASP A O 1
ATOM 803 N N . LEU A 1 104 ? 9.745 -2.743 4.082 1.00 81.88 104 LEU A N 1
ATOM 804 C CA . LEU A 1 104 ? 8.613 -2.462 3.195 1.00 81.88 104 LEU A CA 1
ATOM 805 C C . LEU A 1 104 ? 8.731 -1.101 2.484 1.00 81.88 104 LEU A C 1
ATOM 807 O O . LEU A 1 104 ? 8.271 -0.971 1.347 1.00 81.88 104 LEU A O 1
ATOM 811 N N . VAL A 1 105 ? 9.324 -0.104 3.143 1.00 82.56 105 VAL A N 1
ATOM 812 C CA . VAL A 1 105 ? 9.489 1.253 2.603 1.00 82.56 105 VAL A CA 1
ATOM 813 C C . VAL A 1 105 ? 10.532 1.238 1.494 1.00 82.56 105 VAL A C 1
ATOM 815 O O . VAL A 1 105 ? 10.302 1.795 0.416 1.00 82.56 105 VAL A O 1
ATOM 818 N N . ASP A 1 106 ? 11.631 0.529 1.715 1.00 86.75 106 ASP A N 1
ATOM 819 C CA . ASP A 1 106 ? 12.693 0.361 0.733 1.00 86.75 106 ASP A CA 1
ATOM 820 C C . ASP A 1 106 ? 12.209 -0.452 -0.475 1.00 86.75 106 ASP A C 1
ATOM 822 O O . ASP A 1 106 ? 12.484 -0.080 -1.616 1.00 86.75 106 ASP A O 1
ATOM 826 N N . ARG A 1 107 ? 11.393 -1.499 -0.268 1.00 89.38 107 ARG A N 1
ATOM 827 C CA . ARG A 1 107 ? 10.768 -2.257 -1.374 1.00 89.38 107 ARG A CA 1
ATOM 828 C C . ARG A 1 107 ? 9.864 -1.381 -2.234 1.00 89.38 107 ARG A C 1
ATOM 830 O O . ARG A 1 107 ? 9.885 -1.503 -3.459 1.00 89.38 107 ARG A O 1
ATOM 837 N N . LEU A 1 108 ? 9.065 -0.515 -1.609 1.00 87.69 108 LEU A N 1
ATOM 838 C CA . LEU A 1 108 ? 8.207 0.422 -2.335 1.00 87.69 108 LEU A CA 1
ATOM 839 C C . LEU A 1 108 ? 9.045 1.435 -3.119 1.00 87.69 108 LEU A C 1
ATOM 841 O O . LEU A 1 108 ? 8.775 1.672 -4.295 1.00 87.69 108 LEU A O 1
ATOM 845 N N . SER A 1 109 ? 10.071 1.998 -2.481 1.00 88.88 109 SER A N 1
ATOM 846 C CA . SER A 1 109 ? 10.973 2.975 -3.097 1.00 88.88 109 SER A CA 1
ATOM 847 C C . SER A 1 109 ? 11.701 2.377 -4.300 1.00 88.88 109 SER A C 1
ATOM 849 O O . SER A 1 109 ? 11.751 2.998 -5.362 1.00 88.88 109 SER A O 1
ATOM 851 N N . LEU A 1 110 ? 12.174 1.134 -4.174 1.00 93.00 110 LEU A N 1
ATOM 852 C CA . LEU A 1 110 ? 12.766 0.375 -5.269 1.00 93.00 110 LEU A CA 1
ATOM 853 C C . LEU A 1 110 ? 11.757 0.181 -6.407 1.00 93.00 110 LEU A C 1
ATOM 855 O O . LEU A 1 110 ? 12.026 0.578 -7.538 1.00 93.00 110 LEU A O 1
ATOM 859 N N . ALA A 1 111 ? 10.571 -0.366 -6.124 1.00 92.56 111 ALA A N 1
ATOM 860 C CA . ALA A 1 111 ? 9.549 -0.587 -7.148 1.00 92.56 111 ALA A CA 1
ATOM 861 C C . ALA A 1 111 ? 9.177 0.710 -7.893 1.00 92.56 111 ALA A C 1
ATOM 863 O O . ALA A 1 111 ? 9.074 0.707 -9.122 1.00 92.56 111 ALA A O 1
ATOM 864 N N . ARG A 1 112 ? 9.039 1.827 -7.164 1.00 91.50 112 ARG A N 1
ATOM 865 C CA . ARG A 1 112 ? 8.770 3.154 -7.734 1.00 91.50 112 ARG A CA 1
ATOM 866 C C . ARG A 1 112 ? 9.903 3.608 -8.653 1.00 91.50 112 ARG A C 1
ATOM 868 O O . ARG A 1 112 ? 9.626 3.966 -9.793 1.00 91.50 112 ARG A O 1
ATOM 875 N N . ALA A 1 113 ? 11.157 3.514 -8.212 1.00 93.50 113 ALA A N 1
ATOM 876 C CA . ALA A 1 113 ? 12.315 3.918 -9.010 1.00 93.50 113 ALA A CA 1
ATOM 877 C C . ALA A 1 113 ? 12.416 3.148 -10.340 1.00 93.50 113 ALA A C 1
ATOM 879 O O . ALA A 1 113 ? 12.691 3.740 -11.385 1.00 93.50 113 ALA A O 1
ATOM 880 N N . TRP A 1 114 ? 12.137 1.841 -10.334 1.00 94.19 114 TRP A N 1
ATOM 881 C CA . TRP A 1 114 ? 12.130 1.028 -11.555 1.00 94.19 114 TRP A CA 1
ATOM 882 C C . TRP A 1 114 ? 10.995 1.413 -12.515 1.00 94.19 114 TRP A C 1
ATOM 884 O O . TRP A 1 114 ? 11.220 1.495 -13.725 1.00 94.19 114 TRP A O 1
ATOM 894 N N . ILE A 1 115 ? 9.793 1.685 -11.995 1.00 94.00 115 ILE A N 1
ATOM 895 C CA . ILE A 1 115 ? 8.656 2.159 -12.800 1.00 94.00 115 ILE A CA 1
ATOM 896 C C . ILE A 1 115 ? 8.953 3.543 -13.390 1.00 94.00 115 ILE A C 1
ATOM 898 O O . ILE A 1 115 ? 8.757 3.753 -14.585 1.00 94.00 115 ILE A O 1
ATOM 902 N N . GLU A 1 116 ? 9.463 4.477 -12.591 1.00 92.69 116 GLU A N 1
ATOM 903 C CA . GLU A 1 116 ? 9.803 5.832 -13.040 1.00 92.69 116 GLU A CA 1
ATOM 904 C C . GLU A 1 116 ? 10.895 5.818 -14.116 1.00 92.69 116 GLU A C 1
ATOM 906 O O . GLU A 1 116 ? 10.770 6.505 -15.134 1.00 92.69 116 GLU A O 1
ATOM 911 N N . ALA A 1 117 ? 11.928 4.985 -13.954 1.00 92.38 117 ALA A N 1
ATOM 912 C CA . ALA A 1 117 ? 12.967 4.798 -14.965 1.00 92.38 117 ALA A CA 1
ATOM 913 C C . ALA A 1 117 ? 12.409 4.201 -16.269 1.00 92.38 117 ALA A C 1
ATOM 915 O O . ALA A 1 117 ? 12.786 4.629 -17.364 1.00 92.38 117 ALA A O 1
ATOM 916 N N . PHE A 1 118 ? 11.489 3.237 -16.170 1.00 93.81 118 PHE A N 1
ATOM 917 C CA . PHE A 1 118 ? 10.809 2.656 -17.327 1.00 93.81 118 PHE A CA 1
ATOM 918 C C . PHE A 1 118 ? 9.968 3.699 -18.079 1.00 93.81 118 PHE A C 1
ATOM 920 O O . PHE A 1 118 ? 10.084 3.818 -19.301 1.00 93.81 118 PHE A O 1
ATOM 927 N N . LEU A 1 119 ? 9.189 4.505 -17.353 1.00 91.94 119 LEU A N 1
ATOM 928 C CA . LEU A 1 119 ? 8.344 5.557 -17.925 1.00 91.94 119 LEU A CA 1
ATOM 929 C C . LEU A 1 119 ? 9.160 6.689 -18.562 1.00 91.94 119 LEU A C 1
ATOM 931 O O . LEU A 1 119 ? 8.858 7.100 -19.683 1.00 91.94 119 LEU A O 1
ATOM 935 N N . SER A 1 120 ? 10.231 7.137 -17.901 1.00 90.06 120 SER A N 1
ATOM 936 C CA . SER A 1 120 ? 11.101 8.224 -18.390 1.00 90.06 120 SER A CA 1
ATOM 937 C C . SER A 1 120 ? 11.730 7.904 -19.750 1.00 90.06 120 SER A C 1
ATOM 939 O O . SER A 1 120 ? 11.993 8.786 -20.566 1.00 90.06 120 SER A O 1
ATOM 941 N N . ARG A 1 121 ? 11.933 6.616 -20.029 1.00 79.25 121 ARG A N 1
ATOM 942 C CA . ARG A 1 121 ? 12.481 6.139 -21.297 1.00 79.25 121 ARG A CA 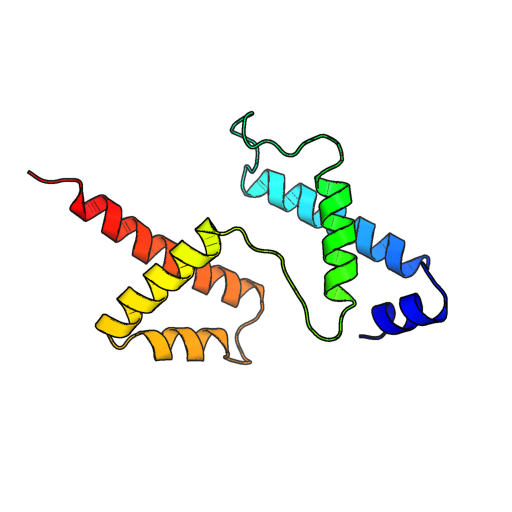1
ATOM 943 C C . ARG A 1 121 ? 11.441 6.121 -22.424 1.00 79.25 121 ARG A C 1
ATOM 945 O O . ARG A 1 121 ? 11.801 6.278 -23.587 1.00 79.25 121 ARG A O 1
ATOM 952 N N . GLY A 1 122 ? 10.161 5.947 -22.089 1.00 62.00 122 GLY A N 1
ATOM 953 C CA . GLY A 1 122 ? 9.050 6.036 -23.040 1.00 62.00 122 GLY A CA 1
ATOM 954 C C . GLY A 1 122 ? 8.795 7.467 -23.523 1.00 62.00 122 GLY A C 1
ATOM 955 O O . GLY A 1 122 ? 8.496 7.664 -24.700 1.00 62.00 122 GLY A O 1
ATOM 956 N N . SER A 1 123 ? 8.988 8.468 -22.655 1.00 57.72 123 SER A N 1
ATOM 957 C CA . SER A 1 123 ? 8.894 9.890 -23.024 1.00 57.72 123 SER A CA 1
ATOM 958 C C . SER A 1 123 ? 10.013 10.356 -23.959 1.00 57.72 123 SER A C 1
ATOM 960 O O . SER A 1 123 ? 9.766 11.197 -24.818 1.00 57.72 123 SER A O 1
ATOM 962 N N . ASP A 1 124 ? 11.209 9.775 -23.850 1.00 53.00 124 ASP A N 1
ATOM 963 C CA . ASP A 1 124 ? 12.366 10.130 -24.688 1.00 53.00 124 ASP A CA 1
ATOM 964 C C . ASP A 1 124 ? 12.211 9.624 -26.141 1.00 53.00 124 ASP A C 1
ATOM 966 O O . ASP A 1 124 ? 12.712 10.217 -27.091 1.00 53.00 124 ASP A O 1
ATOM 970 N N . SER A 1 125 ? 11.427 8.556 -26.348 1.00 46.06 125 SER A N 1
ATOM 971 C CA . SER A 1 125 ? 11.142 7.998 -27.680 1.00 46.06 125 SER A CA 1
ATOM 972 C C . SER A 1 125 ? 10.075 8.772 -28.471 1.00 46.06 125 SER A C 1
ATOM 974 O O . SER A 1 125 ? 9.925 8.522 -29.666 1.00 46.06 125 SER A O 1
ATOM 976 N N . MET A 1 126 ? 9.325 9.675 -27.830 1.00 41.28 126 MET A N 1
ATOM 977 C CA . MET A 1 126 ? 8.299 10.523 -28.467 1.00 41.28 126 MET A CA 1
ATOM 978 C C . MET A 1 126 ? 8.827 11.931 -28.809 1.00 41.28 126 MET A C 1
ATOM 980 O O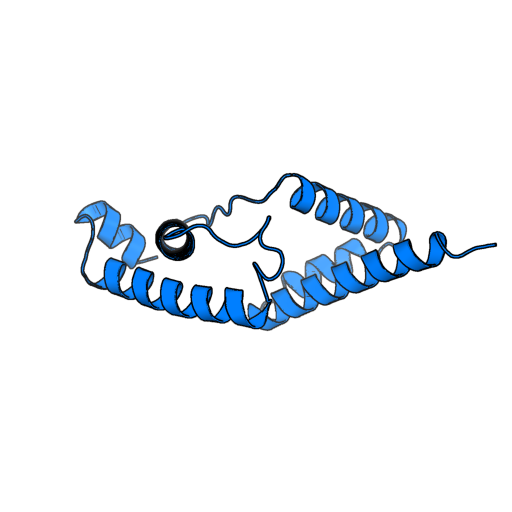 . MET A 1 126 ? 8.071 12.762 -29.308 1.00 41.28 126 MET A O 1
ATOM 984 N N . ALA A 1 127 ? 10.114 12.197 -28.557 1.00 44.62 127 ALA A N 1
ATOM 985 C CA . ALA A 1 127 ? 10.773 13.487 -28.751 1.00 44.62 127 ALA A CA 1
ATOM 986 C C . ALA A 1 127 ? 11.766 13.493 -29.934 1.00 44.62 127 ALA A C 1
ATOM 988 O O . ALA A 1 127 ? 12.853 14.061 -29.834 1.00 44.62 127 ALA A O 1
ATOM 989 N N . GLY A 1 128 ? 11.410 12.887 -31.071 1.00 31.95 128 GLY A N 1
ATOM 990 C CA . GLY A 1 128 ? 12.166 13.111 -32.306 1.00 31.95 128 GLY A CA 1
ATOM 991 C C . GLY A 1 128 ? 11.445 12.665 -33.579 1.00 31.95 128 GLY A C 1
ATOM 992 O O . GLY A 1 128 ? 10.664 11.709 -33.525 1.00 31.95 128 GLY A O 1
ATOM 993 N N . PRO A 1 129 ? 11.732 13.286 -34.740 1.00 42.19 129 PRO A N 1
ATOM 994 C CA . PRO A 1 129 ? 12.598 14.451 -34.985 1.00 42.19 129 PRO A CA 1
ATOM 995 C C . PRO A 1 129 ? 11.865 15.805 -34.965 1.00 42.19 129 PRO A C 1
ATOM 997 O O . PRO A 1 129 ? 10.649 15.842 -35.260 1.00 42.19 129 PRO A O 1
#

Foldseek 3Di:
DVVLVVCVVPNDDPVLVVQLVVQLVVLVVVCVVVVQCVPVVRHQDVCNSSVVSNVQSNQVSDPHRDDDDDPVVVVLVVVLLVVCVVVVNNVVLVCVLVDPPADPVNSVVSVVVSSVVVVVVVVVVVPDD

Solvent-accessible surface area (backbone atoms only — not comparable to full-atom values): 7462 Å² total; per-residue (Å²): 103,65,66,31,52,49,33,71,74,74,40,91,47,71,71,55,53,51,49,24,51,53,40,29,56,51,49,52,53,47,34,61,73,72,48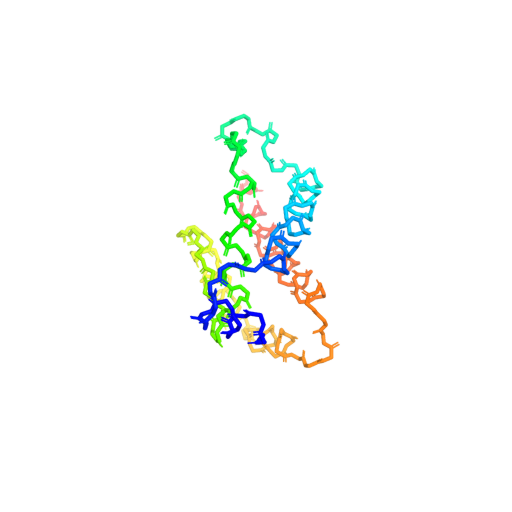,61,31,77,52,77,94,62,36,74,55,92,62,41,61,59,52,50,16,48,49,50,46,55,31,65,31,41,98,66,73,68,84,89,74,58,71,67,61,51,52,52,52,52,51,51,48,53,55,26,50,78,65,73,42,43,64,58,55,53,51,59,64,65,35,87,88,51,52,74,67,55,41,50,52,50,55,48,52,54,51,50,56,55,50,57,55,57,59,61,71,73,72,69,134

Mean predicted aligned error: 9.47 Å